Protein AF-A0A940ZFU3-F1 (afdb_monomer)

Nearest PDB structures (foldseek):
  7xcn-assembly1_Q  TM=6.413E-01  e=4.164E-04  Methanosarcina barkeri MS
  7xcn-assembly1_R  TM=6.622E-01  e=8.262E-04  Methanosarcina barkeri MS
  8jbt-assembly1_A  TM=8.402E-01  e=5.779E-02  Chloracidobacterium thermophilum
  8c36-assembly1_C  TM=7.371E-01  e=1.071E-01  Thermus thermophilus HB27
  6kg2-assembly1_B  TM=3.428E-01  e=3.074E+00  Homo sapiens

Solvent-accessible surface area (backbone atoms only — not comparable to full-atom values): 3772 Å² total; per-residue (Å²): 111,71,68,63,48,65,69,43,48,64,64,62,60,68,66,74,68,78,64,80,45,79,45,79,46,61,34,51,60,88,36,78,79,51,68,69,57,51,52,51,52,51,52,42,39,75,74,39,32,45,72,47,74,77,51,60,46,40,72,84,133

Mean predicted aligned error: 4.95 Å

pLDDT: mean 86.74, std 10.77, range [61.34, 97.62]

Secondary structure (DSSP, 8-state):
-HHHHHHHHHHHHTT-PPPS-EEEEEEETT----HHHHHHHHHHHHTT-EEEEEEEEEPP-

Structure (mmCIF, N/CA/C/O backbone):
data_AF-A0A940ZFU3-F1
#
_entry.id   AF-A0A940ZFU3-F1
#
loop_
_atom_site.group_PDB
_atom_site.id
_atom_site.type_symbol
_atom_site.l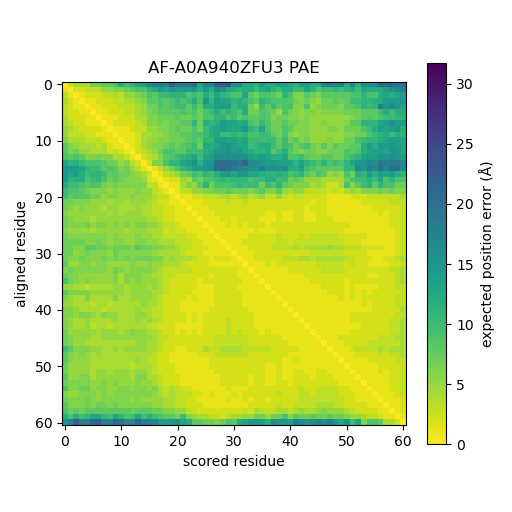abel_atom_id
_atom_site.label_alt_id
_atom_site.label_comp_id
_atom_site.label_asym_id
_atom_site.label_entity_id
_atom_site.label_seq_id
_atom_site.pdbx_PDB_ins_code
_atom_site.Cartn_x
_atom_site.Cartn_y
_atom_site.Cartn_z
_atom_site.occupancy
_atom_site.B_iso_or_equiv
_atom_site.auth_seq_id
_atom_site.auth_comp_id
_atom_site.auth_asym_id
_atom_site.auth_atom_id
_atom_site.pdbx_PDB_model_num
ATOM 1 N N . MET A 1 1 ? 12.560 -5.387 6.876 1.00 61.34 1 MET A N 1
ATOM 2 C CA . MET A 1 1 ? 11.449 -4.409 7.006 1.00 61.34 1 MET A CA 1
ATOM 3 C C . MET A 1 1 ? 10.076 -5.072 6.962 1.00 61.34 1 MET A C 1
ATOM 5 O O . MET A 1 1 ? 9.280 -4.787 7.845 1.00 61.34 1 MET A O 1
ATOM 9 N N . LYS A 1 2 ? 9.797 -5.966 6.001 1.00 63.12 2 LYS A N 1
ATOM 10 C CA . LYS A 1 2 ? 8.501 -6.665 5.886 1.00 63.12 2 LYS A CA 1
ATOM 11 C C . LYS A 1 2 ? 8.079 -7.417 7.163 1.00 63.12 2 LYS A C 1
ATOM 13 O O . LYS A 1 2 ? 6.990 -7.185 7.666 1.00 63.12 2 LYS A O 1
ATOM 18 N N . GLU A 1 3 ? 8.989 -8.182 7.766 1.00 76.25 3 GLU A N 1
ATOM 19 C CA . GLU A 1 3 ? 8.721 -8.912 9.021 1.00 76.25 3 GLU A CA 1
ATOM 20 C C . GLU A 1 3 ? 8.384 -7.992 10.205 1.00 76.25 3 GLU A C 1
ATOM 22 O O . GLU A 1 3 ? 7.526 -8.302 11.027 1.00 76.25 3 GLU A O 1
ATOM 27 N N . SER A 1 4 ? 9.026 -6.822 10.288 1.00 70.38 4 SER A N 1
ATOM 28 C CA . SER A 1 4 ? 8.737 -5.837 11.335 1.00 70.38 4 SER A CA 1
ATOM 29 C C . SER A 1 4 ? 7.316 -5.287 11.214 1.00 70.38 4 SER A C 1
ATOM 31 O O . SER A 1 4 ? 6.681 -5.004 12.222 1.00 70.38 4 SER A O 1
ATOM 33 N N . LEU A 1 5 ? 6.799 -5.158 9.990 1.00 69.31 5 LEU A N 1
ATOM 34 C CA . LEU A 1 5 ? 5.418 -4.751 9.743 1.00 69.31 5 LEU A CA 1
ATOM 35 C C . LEU A 1 5 ? 4.411 -5.832 10.114 1.00 69.31 5 LEU A C 1
ATOM 37 O O . LEU A 1 5 ? 3.377 -5.520 10.701 1.00 69.31 5 LEU A O 1
ATO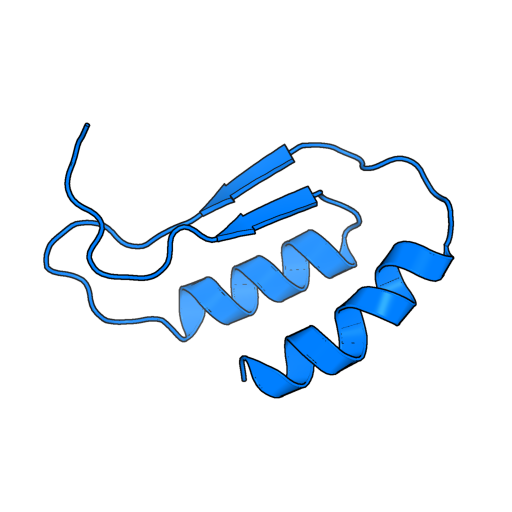M 41 N N . ASP A 1 6 ? 4.715 -7.087 9.793 1.00 76.44 6 ASP A N 1
ATOM 42 C CA . ASP A 1 6 ? 3.861 -8.223 10.144 1.00 76.44 6 ASP A CA 1
ATOM 43 C C . ASP A 1 6 ? 3.692 -8.346 11.666 1.00 76.44 6 ASP A C 1
ATOM 45 O O . ASP A 1 6 ? 2.600 -8.641 12.148 1.00 76.44 6 ASP A O 1
ATOM 49 N N . LEU A 1 7 ? 4.738 -8.019 12.431 1.00 80.69 7 LEU A N 1
ATOM 50 C CA . LEU A 1 7 ? 4.685 -7.944 13.894 1.00 80.69 7 LEU A CA 1
ATOM 51 C C . LEU A 1 7 ? 3.816 -6.791 14.423 1.00 80.69 7 LEU A C 1
ATOM 53 O O . LEU A 1 7 ? 3.205 -6.924 15.484 1.00 80.69 7 LEU A O 1
ATOM 57 N N . LEU A 1 8 ? 3.763 -5.658 13.716 1.00 74.19 8 LEU A N 1
ATOM 58 C CA . LEU A 1 8 ? 3.047 -4.459 14.167 1.00 74.19 8 LEU A CA 1
ATOM 59 C C . LEU A 1 8 ? 1.570 -4.439 13.746 1.00 74.19 8 LEU A C 1
ATOM 61 O O . LEU A 1 8 ? 0.753 -3.859 14.463 1.00 74.19 8 LEU A O 1
ATOM 65 N N . ARG A 1 9 ? 1.194 -5.102 12.641 1.00 73.19 9 ARG A N 1
ATOM 66 C CA . ARG A 1 9 ? -0.202 -5.174 12.154 1.00 73.19 9 ARG A CA 1
ATOM 67 C C . ARG A 1 9 ? -1.224 -5.565 13.230 1.00 73.19 9 ARG A C 1
ATOM 69 O O . ARG A 1 9 ? -2.187 -4.817 13.401 1.00 73.19 9 ARG A O 1
ATOM 76 N N . PRO A 1 10 ? -1.012 -6.628 14.032 1.00 77.88 10 PRO A N 1
ATOM 77 C CA . PRO A 1 10 ? -1.967 -7.015 15.068 1.00 77.88 10 PRO A CA 1
ATOM 78 C C . PRO A 1 10 ? -2.153 -5.943 16.147 1.00 77.88 10 PRO A C 1
ATOM 80 O O . PRO A 1 10 ? -3.184 -5.903 16.811 1.00 77.88 10 PRO A O 1
ATOM 83 N N . ILE A 1 11 ? -1.153 -5.085 16.369 1.00 78.50 11 ILE A N 1
ATOM 84 C CA . ILE A 1 11 ? -1.224 -3.998 17.352 1.00 78.50 11 ILE A CA 1
ATOM 85 C C . ILE A 1 11 ? -2.091 -2.859 16.810 1.00 78.50 11 ILE A C 1
ATOM 87 O O . ILE A 1 11 ? -2.904 -2.313 17.553 1.00 78.50 11 ILE A O 1
ATOM 91 N N . PHE A 1 12 ? -1.968 -2.540 15.519 1.00 69.69 12 PHE A N 1
ATOM 92 C CA . PHE A 1 12 ? -2.809 -1.532 14.872 1.00 69.69 12 PHE A CA 1
ATOM 93 C C . PHE A 1 12 ? -4.284 -1.963 14.830 1.00 69.69 12 PHE A C 1
ATOM 95 O O . PHE A 1 12 ? -5.166 -1.177 15.182 1.00 69.69 12 PHE A O 1
ATOM 102 N N . GLU A 1 13 ? -4.551 -3.230 14.506 1.00 71.12 13 GLU A N 1
ATOM 103 C CA . GLU A 1 13 ? -5.911 -3.790 14.418 1.00 71.12 13 GLU A CA 1
ATOM 104 C C . GLU A 1 13 ? -6.610 -3.916 15.783 1.00 71.12 13 GLU A C 1
ATOM 106 O O . GLU A 1 13 ? -7.829 -3.768 15.881 1.00 71.12 13 GLU A O 1
ATOM 111 N N . LYS A 1 14 ? -5.850 -4.115 16.870 1.00 70.19 14 LYS A N 1
ATOM 112 C CA . LYS A 1 14 ? -6.385 -4.241 18.241 1.00 70.19 14 LYS A CA 1
ATOM 113 C C . LYS A 1 14 ? -7.102 -3.002 18.767 1.00 70.19 14 LYS A C 1
ATOM 115 O O . LYS A 1 14 ? -7.810 -3.103 19.765 1.00 70.19 14 LYS A O 1
ATOM 120 N N . THR A 1 15 ? -6.925 -1.844 18.137 1.00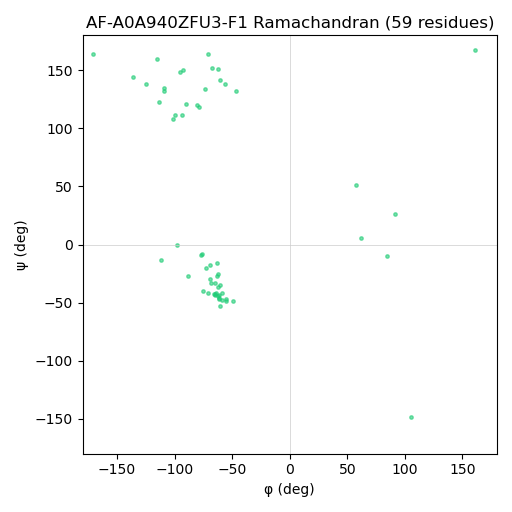 67.69 15 THR A N 1
ATOM 121 C CA . THR A 1 15 ? -7.601 -0.613 18.565 1.00 67.69 15 THR A CA 1
ATOM 122 C C . THR A 1 15 ? -9.110 -0.645 18.309 1.00 67.69 15 THR A C 1
ATOM 124 O O . THR A 1 15 ? -9.830 0.147 18.913 1.00 67.69 15 THR A O 1
ATOM 127 N N . GLY A 1 16 ? -9.604 -1.543 17.440 1.00 65.00 16 GLY A N 1
ATOM 128 C CA . GLY A 1 16 ? -11.028 -1.649 17.091 1.00 65.00 16 GLY A CA 1
ATOM 129 C C . GLY A 1 16 ? -11.600 -0.390 16.427 1.00 65.00 16 GLY A C 1
ATOM 130 O O . GLY A 1 16 ? -12.806 -0.306 16.198 1.00 65.00 16 GLY A O 1
ATOM 131 N N . ALA A 1 17 ? -10.749 0.595 16.132 1.00 71.00 17 ALA A N 1
ATOM 132 C CA . ALA A 1 17 ? -11.143 1.829 15.489 1.00 71.00 17 ALA A CA 1
ATOM 133 C C . ALA A 1 17 ? -11.432 1.553 14.005 1.00 71.00 17 ALA A C 1
ATOM 135 O O . ALA A 1 17 ? -10.637 0.876 13.346 1.00 71.00 17 ALA A O 1
ATOM 136 N N . PRO A 1 18 ? -12.545 2.069 13.457 1.00 73.62 18 PRO A N 1
ATOM 137 C CA . PRO A 1 18 ? -12.809 1.957 12.033 1.00 73.62 18 PRO A CA 1
ATOM 138 C C . PRO A 1 18 ? -11.693 2.640 11.239 1.00 73.62 18 PRO A C 1
ATOM 140 O O . PRO A 1 18 ? -11.183 3.695 11.627 1.00 73.62 18 PRO A O 1
ATOM 143 N N . SER A 1 19 ? -11.324 2.023 10.118 1.00 81.56 19 SER A N 1
ATOM 144 C CA . SER A 1 19 ? -10.319 2.569 9.208 1.00 81.56 19 SER A CA 1
ATOM 145 C C . SER A 1 19 ? -10.708 3.972 8.738 1.00 81.56 19 SER A C 1
ATOM 147 O O . SER A 1 19 ? -11.867 4.227 8.403 1.00 81.56 19 SER A O 1
ATOM 149 N N . LYS A 1 20 ? -9.733 4.885 8.678 1.00 87.88 20 LYS A N 1
ATOM 150 C CA . LYS A 1 20 ? -9.932 6.266 8.198 1.00 87.88 20 LYS A CA 1
ATOM 151 C C . LYS A 1 20 ? -10.026 6.369 6.674 1.00 87.88 20 LYS A C 1
ATOM 153 O O . LYS A 1 20 ? -10.330 7.440 6.156 1.00 87.88 20 LYS A O 1
ATOM 158 N N . GLY A 1 21 ? -9.734 5.288 5.955 1.00 93.38 21 GLY A N 1
ATOM 159 C CA . GLY A 1 21 ? -9.727 5.254 4.498 1.00 93.38 21 GLY A CA 1
ATOM 160 C C . GLY A 1 21 ? -8.926 4.075 3.959 1.00 93.38 21 GLY A C 1
ATOM 161 O O . GLY A 1 21 ? -8.179 3.424 4.689 1.00 93.38 21 GLY A O 1
ATOM 162 N N . THR A 1 22 ? -9.081 3.810 2.663 1.00 95.25 22 THR A N 1
ATOM 163 C CA . THR A 1 22 ? -8.358 2.740 1.963 1.00 95.25 22 THR A CA 1
ATOM 164 C C . THR A 1 22 ? -7.322 3.341 1.023 1.00 95.25 22 THR A C 1
ATOM 166 O O . THR A 1 22 ? -7.625 4.281 0.292 1.00 95.25 22 THR A O 1
ATOM 169 N N . VAL A 1 23 ? -6.110 2.788 1.034 1.00 96.56 23 VAL A N 1
ATOM 170 C CA . VAL A 1 23 ? -5.016 3.151 0.127 1.00 96.56 23 VAL A CA 1
ATOM 171 C C . VAL A 1 23 ? -4.519 1.901 -0.582 1.00 96.56 23 VAL A C 1
ATOM 173 O O . VAL A 1 23 ? -4.337 0.858 0.043 1.00 96.56 23 VAL A O 1
ATOM 176 N N . VAL A 1 24 ? -4.257 2.029 -1.880 1.00 96.62 24 VAL A N 1
ATOM 177 C CA . VAL A 1 24 ? -3.523 1.039 -2.671 1.00 96.62 24 VAL A CA 1
ATOM 178 C C . VAL A 1 24 ? -2.158 1.635 -3.002 1.00 96.62 24 VAL A C 1
ATOM 180 O O . VAL A 1 24 ? -2.080 2.796 -3.403 1.00 96.62 24 VAL A O 1
ATOM 183 N N . ILE A 1 25 ? -1.086 0.875 -2.798 1.00 96.44 25 ILE A N 1
ATOM 184 C CA . ILE A 1 25 ? 0.290 1.311 -3.055 1.00 96.44 25 ILE A CA 1
ATOM 185 C C . ILE A 1 25 ? 1.068 0.202 -3.766 1.00 96.44 25 ILE A C 1
ATOM 187 O O . ILE A 1 25 ? 0.861 -0.973 -3.496 1.00 96.44 25 ILE A O 1
ATOM 191 N N . GLY A 1 26 ? 1.965 0.572 -4.669 1.00 96.06 26 GLY A N 1
ATO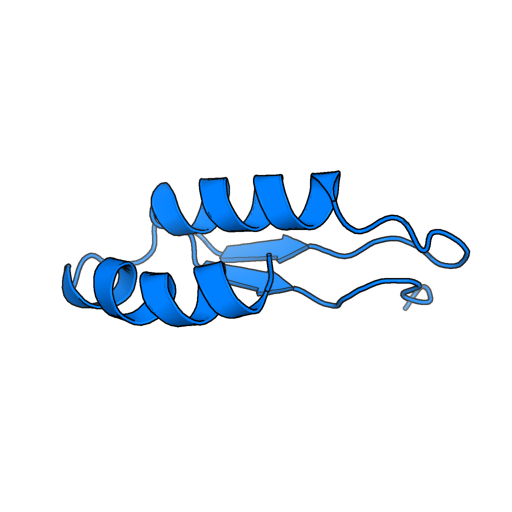M 192 C CA . GLY A 1 26 ? 2.857 -0.327 -5.401 1.00 96.06 26 GLY A CA 1
ATOM 193 C C . GLY A 1 26 ? 3.874 0.504 -6.176 1.00 96.06 26 GLY A C 1
ATOM 194 O O . GLY A 1 26 ? 3.671 1.713 -6.327 1.00 96.06 26 GLY A O 1
ATOM 195 N N . THR A 1 27 ? 4.963 -0.102 -6.641 1.00 96.94 27 THR A N 1
ATOM 196 C CA . THR A 1 27 ? 5.827 0.554 -7.636 1.00 96.94 27 THR A CA 1
ATOM 197 C C . THR A 1 27 ? 5.406 0.162 -9.046 1.00 96.94 27 THR A C 1
ATOM 199 O O . THR A 1 27 ? 4.845 -0.910 -9.269 1.00 96.94 27 THR A O 1
ATOM 202 N N . VAL A 1 28 ? 5.631 1.072 -9.990 1.00 97.06 28 VAL A N 1
ATOM 20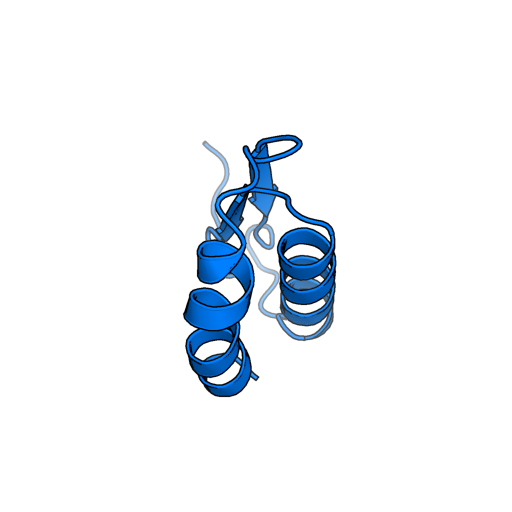3 C CA . VAL A 1 28 ? 5.319 0.858 -11.406 1.00 97.06 28 VAL A CA 1
ATOM 204 C C . VAL A 1 28 ? 6.276 -0.155 -12.036 1.00 97.06 28 VAL A C 1
ATOM 206 O O . VAL A 1 28 ? 7.346 -0.429 -11.490 1.00 97.06 28 VAL A O 1
ATOM 209 N N . GLU A 1 29 ? 5.892 -0.679 -13.197 1.00 97.62 29 GLU A N 1
ATOM 210 C CA . GLU A 1 29 ? 6.740 -1.525 -14.038 1.00 97.62 29 GLU A CA 1
ATOM 211 C C . GLU A 1 29 ? 8.147 -0.925 -14.215 1.00 97.62 29 GLU A C 1
ATOM 213 O O . GLU A 1 29 ? 8.315 0.263 -14.509 1.00 97.62 29 GLU A O 1
ATOM 218 N N . GLY A 1 30 ? 9.165 -1.759 -14.013 1.00 96.69 30 GLY A N 1
ATOM 219 C CA . GLY A 1 30 ? 10.581 -1.410 -14.085 1.00 96.69 30 GLY A CA 1
ATOM 220 C C . GLY A 1 30 ? 11.172 -0.815 -12.803 1.00 96.69 30 GLY A C 1
ATOM 221 O O . GLY A 1 30 ? 12.396 -0.693 -12.713 1.00 96.69 30 GLY A O 1
ATOM 222 N N . ASP A 1 31 ? 10.360 -0.470 -11.797 1.00 96.62 31 ASP A N 1
ATOM 223 C CA . ASP A 1 31 ? 10.852 0.023 -10.509 1.00 96.62 31 ASP A CA 1
ATOM 224 C C . ASP A 1 31 ? 10.854 -1.078 -9.441 1.00 96.62 31 ASP A C 1
ATOM 226 O O . ASP A 1 31 ? 9.810 -1.516 -8.957 1.00 96.62 31 ASP A O 1
ATOM 230 N N . VAL A 1 32 ? 12.052 -1.494 -9.027 1.00 95.12 32 VAL A N 1
ATOM 231 C CA . VAL A 1 32 ? 12.269 -2.536 -8.008 1.00 95.12 32 VAL A CA 1
ATOM 232 C C . VAL A 1 32 ? 12.553 -1.974 -6.610 1.00 95.12 32 VAL A C 1
ATOM 234 O O . VAL A 1 32 ? 12.777 -2.740 -5.671 1.00 95.12 32 VAL A O 1
ATOM 237 N N . HIS A 1 33 ? 12.585 -0.649 -6.446 1.00 96.00 33 HIS A N 1
ATOM 238 C CA . HIS A 1 33 ? 12.942 -0.024 -5.174 1.00 96.00 33 HIS A CA 1
ATOM 239 C C . HIS A 1 33 ? 11.762 -0.051 -4.195 1.00 96.00 33 HIS A C 1
ATOM 241 O O . HIS A 1 33 ? 10.731 0.576 -4.412 1.00 96.00 33 HIS A O 1
ATOM 247 N N . ASP A 1 34 ? 11.922 -0.716 -3.050 1.00 94.81 34 ASP A N 1
ATOM 248 C CA . ASP A 1 34 ? 10.819 -0.933 -2.105 1.00 94.81 34 ASP A CA 1
ATOM 249 C C . ASP A 1 34 ? 10.960 -0.180 -0.772 1.00 94.81 34 ASP A C 1
ATOM 251 O O . ASP A 1 34 ? 9.988 -0.072 -0.027 1.00 94.81 34 ASP A O 1
ATOM 255 N N . VAL A 1 35 ? 12.137 0.370 -0.455 1.00 93.94 35 VAL A N 1
ATOM 256 C CA . VAL A 1 35 ? 12.420 0.960 0.868 1.00 93.94 35 VAL A CA 1
ATOM 257 C C . VAL A 1 35 ? 11.478 2.124 1.179 1.00 93.94 35 VAL A C 1
ATOM 259 O O . VAL A 1 35 ? 10.803 2.114 2.209 1.00 93.94 35 VAL A O 1
ATOM 262 N N . GLY A 1 36 ? 11.391 3.109 0.279 1.00 94.75 36 GLY A N 1
ATOM 263 C CA . GLY A 1 36 ? 10.509 4.266 0.455 1.00 94.75 36 GLY A CA 1
ATOM 264 C C . GLY A 1 36 ? 9.035 3.862 0.506 1.00 94.75 36 GLY A C 1
ATOM 265 O O . GLY A 1 36 ? 8.310 4.275 1.411 1.00 94.75 36 GLY A O 1
ATOM 266 N N . LYS A 1 37 ? 8.619 2.972 -0.405 1.00 94.94 37 LYS A N 1
ATOM 267 C CA . LYS A 1 37 ? 7.269 2.395 -0.446 1.00 94.94 37 LYS A CA 1
ATOM 268 C C . LYS A 1 37 ? 6.896 1.733 0.883 1.00 94.94 37 LYS A C 1
ATOM 270 O O . LYS A 1 37 ? 5.827 2.002 1.427 1.00 94.94 37 LYS A O 1
ATOM 275 N N . ASN A 1 38 ? 7.777 0.891 1.424 1.00 92.44 38 ASN A N 1
ATOM 276 C CA . ASN A 1 38 ? 7.544 0.160 2.667 1.00 92.44 38 ASN A CA 1
ATOM 277 C C . ASN A 1 38 ? 7.425 1.116 3.860 1.00 92.44 38 ASN A C 1
ATOM 279 O O . ASN A 1 38 ? 6.508 0.947 4.660 1.00 92.44 38 ASN A O 1
ATOM 283 N N . ILE A 1 39 ? 8.287 2.139 3.958 1.00 93.06 39 ILE A N 1
ATOM 284 C CA . ILE A 1 39 ? 8.205 3.172 5.007 1.00 93.06 39 ILE A CA 1
ATOM 285 C C . ILE A 1 39 ? 6.853 3.895 4.949 1.00 93.06 39 ILE A C 1
ATOM 287 O O . ILE A 1 39 ? 6.176 4.011 5.972 1.00 93.06 39 ILE A O 1
ATOM 291 N N . VAL A 1 40 ? 6.431 4.328 3.756 1.00 94.69 40 VAL A N 1
ATOM 292 C CA . VAL A 1 40 ? 5.135 4.996 3.553 1.00 94.69 40 VAL A CA 1
ATOM 293 C C . VAL A 1 40 ? 3.975 4.075 3.938 1.00 94.69 40 VAL A C 1
ATOM 295 O O . VAL A 1 40 ? 3.073 4.502 4.659 1.00 94.69 40 VAL A O 1
ATOM 298 N N . ALA A 1 41 ? 4.015 2.799 3.545 1.00 93.25 41 ALA A N 1
ATOM 299 C CA . ALA A 1 41 ? 3.003 1.821 3.933 1.00 93.25 41 ALA A CA 1
ATOM 300 C C . ALA A 1 41 ? 2.905 1.663 5.465 1.00 93.25 41 ALA A C 1
ATOM 302 O O . ALA A 1 41 ? 1.792 1.642 5.993 1.00 93.25 41 ALA A O 1
ATOM 303 N N . MET A 1 42 ? 4.036 1.634 6.192 1.00 89.25 42 MET A N 1
ATOM 304 C CA . MET A 1 42 ? 4.023 1.586 7.667 1.00 89.25 42 MET A CA 1
ATOM 305 C C . MET A 1 42 ? 3.349 2.814 8.268 1.00 89.25 42 MET A C 1
ATOM 307 O O . MET A 1 42 ? 2.539 2.693 9.185 1.00 89.25 42 MET A O 1
ATOM 311 N N . MET A 1 43 ? 3.702 3.999 7.765 1.00 90.50 43 MET A N 1
ATOM 312 C CA . MET A 1 43 ? 3.181 5.266 8.273 1.00 90.50 43 MET A CA 1
ATOM 313 C C . MET A 1 43 ? 1.669 5.368 8.061 1.00 90.50 43 MET A C 1
ATOM 315 O O . MET A 1 43 ? 0.952 5.782 8.969 1.00 90.50 43 MET A O 1
ATOM 319 N N . LEU A 1 44 ? 1.173 4.942 6.896 1.00 92.25 44 LEU A N 1
ATOM 320 C CA . LEU A 1 44 ? -0.256 4.935 6.582 1.00 92.25 44 LEU A CA 1
ATOM 321 C C . LEU A 1 44 ? -1.035 3.946 7.461 1.00 92.25 44 LEU A C 1
ATOM 323 O O . LEU A 1 44 ? -2.086 4.303 7.995 1.00 92.25 44 LEU A O 1
ATOM 327 N N . GLN A 1 45 ? -0.500 2.742 7.680 1.00 87.56 45 GLN A N 1
ATOM 328 C CA . GLN A 1 45 ? -1.095 1.776 8.613 1.00 87.56 45 GLN A CA 1
ATOM 329 C C . GLN A 1 45 ? -1.128 2.334 10.043 1.00 87.56 45 GLN A C 1
ATOM 331 O O . GLN A 1 45 ? -2.177 2.322 10.685 1.00 87.56 45 GLN A O 1
ATOM 336 N N . GLY A 1 46 ? -0.018 2.911 10.519 1.00 84.88 46 GLY A N 1
ATOM 337 C CA . GLY A 1 46 ? 0.059 3.548 11.837 1.00 84.88 46 GLY A CA 1
ATOM 338 C C . GLY A 1 46 ? -0.859 4.766 11.996 1.00 84.88 46 GLY A C 1
ATOM 339 O O . GLY A 1 46 ? -1.322 5.050 13.098 1.00 84.88 46 GLY A O 1
ATOM 340 N N . ALA A 1 47 ? -1.184 5.458 10.902 1.00 89.00 47 ALA A N 1
ATOM 341 C CA . ALA A 1 47 ? -2.161 6.546 10.887 1.00 89.00 47 ALA A CA 1
ATOM 342 C C . ALA A 1 47 ? -3.626 6.060 10.934 1.00 89.00 47 ALA A C 1
ATOM 344 O O . ALA A 1 47 ? -4.534 6.883 11.129 1.00 89.00 47 ALA A O 1
ATOM 345 N N . GLY A 1 48 ? -3.860 4.749 10.808 1.00 86.62 48 GLY A N 1
ATOM 346 C CA . GLY A 1 48 ? -5.177 4.114 10.854 1.00 86.62 48 GLY A CA 1
ATOM 347 C C . GLY A 1 48 ? -5.847 3.958 9.488 1.00 86.62 48 GLY A C 1
ATOM 348 O O . GLY A 1 48 ? -7.076 3.963 9.423 1.00 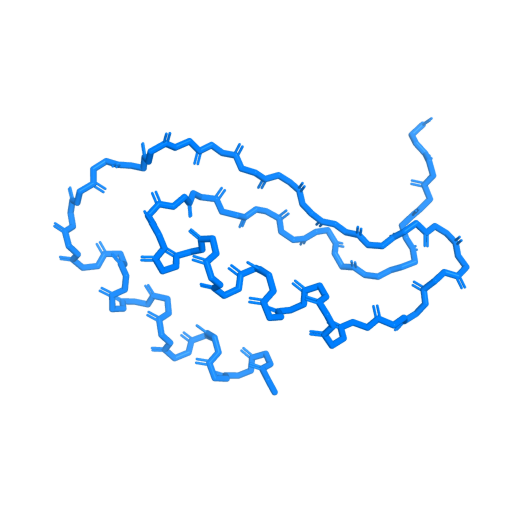86.62 48 GLY A O 1
ATOM 349 N N . LEU A 1 49 ? -5.072 3.880 8.400 1.00 90.94 49 LEU A N 1
ATOM 350 C CA . LEU A 1 49 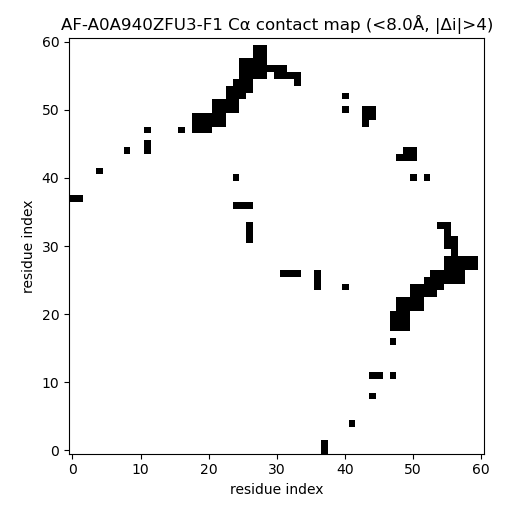? -5.586 3.548 7.069 1.00 90.94 49 LEU A CA 1
ATOM 351 C C . LEU A 1 49 ? -5.430 2.054 6.774 1.00 90.94 49 LEU A C 1
ATOM 353 O O . LEU A 1 49 ? -4.454 1.417 7.173 1.00 90.94 49 LEU A O 1
ATOM 357 N N . THR A 1 50 ? -6.363 1.515 5.995 1.00 90.94 50 THR A N 1
ATOM 358 C CA . THR A 1 50 ? -6.239 0.181 5.399 1.00 90.94 50 THR A CA 1
ATOM 359 C C . THR A 1 50 ? -5.354 0.287 4.163 1.00 90.94 50 THR A C 1
ATOM 361 O O . THR A 1 50 ? -5.678 1.031 3.238 1.00 90.94 50 THR A O 1
ATOM 364 N N . VAL A 1 51 ? -4.234 -0.436 4.142 1.00 92.31 51 VAL A N 1
ATOM 365 C CA . VAL A 1 51 ? -3.251 -0.372 3.050 1.00 92.31 51 VAL A CA 1
ATOM 366 C C . VAL A 1 51 ? -3.204 -1.700 2.303 1.00 92.31 51 VAL A C 1
ATOM 368 O O . VAL A 1 51 ? -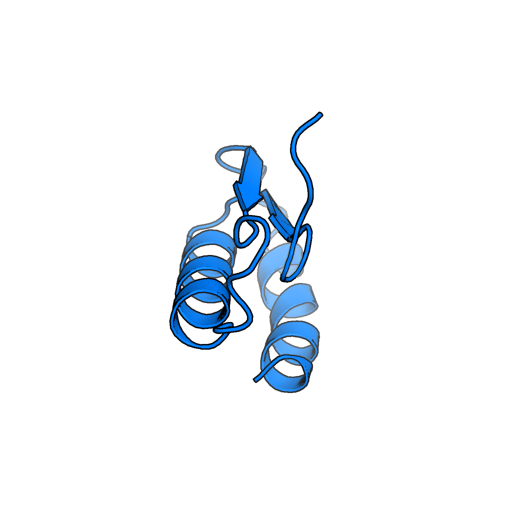2.896 -2.732 2.896 1.00 92.31 51 VAL A O 1
ATOM 371 N N . HIS A 1 52 ? -3.444 -1.651 0.995 1.00 94.56 52 HIS A N 1
ATOM 372 C CA . HIS A 1 52 ? -3.230 -2.751 0.059 1.00 94.56 52 HIS A CA 1
ATOM 373 C C . HIS A 1 52 ? -1.929 -2.508 -0.708 1.00 94.56 52 HIS A C 1
ATOM 375 O O . HIS A 1 52 ? -1.851 -1.613 -1.546 1.00 94.56 52 HIS A O 1
ATOM 381 N N . ASP A 1 53 ? -0.898 -3.288 -0.397 1.00 94.56 53 ASP A N 1
ATOM 382 C CA . ASP A 1 53 ? 0.402 -3.220 -1.066 1.00 94.56 53 ASP A CA 1
ATOM 383 C C . ASP A 1 53 ? 0.440 -4.229 -2.219 1.00 94.56 53 A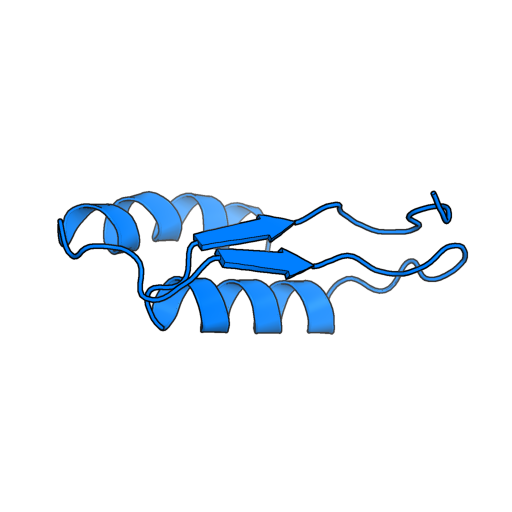SP A C 1
ATOM 385 O O . ASP A 1 53 ? 0.421 -5.438 -1.987 1.00 94.56 53 ASP A O 1
ATOM 389 N N . LEU A 1 54 ? 0.464 -3.726 -3.452 1.00 95.81 54 LEU A N 1
ATOM 390 C CA . LEU A 1 54 ? 0.539 -4.528 -4.673 1.00 95.81 54 LEU A CA 1
ATOM 391 C C . LEU A 1 54 ? 1.930 -5.140 -4.870 1.00 95.81 54 LEU A C 1
ATOM 393 O O . LEU A 1 54 ? 2.054 -6.140 -5.569 1.00 95.81 54 LEU A O 1
ATOM 397 N N . GLY A 1 55 ? 2.959 -4.589 -4.220 1.00 94.31 55 GLY A N 1
ATOM 398 C CA . GLY A 1 55 ? 4.341 -5.035 -4.343 1.00 94.31 55 GLY A CA 1
ATOM 399 C C . GLY A 1 55 ? 5.198 -4.093 -5.179 1.00 94.31 55 GLY A C 1
ATOM 400 O O . GLY A 1 55 ? 5.024 -2.871 -5.138 1.00 94.31 55 GLY A O 1
ATOM 401 N N . ILE A 1 56 ? 6.176 -4.678 -5.864 1.00 96.62 56 ILE A N 1
ATOM 402 C CA . ILE A 1 56 ? 7.073 -3.966 -6.771 1.00 96.62 56 ILE A CA 1
ATOM 403 C C . ILE A 1 56 ? 6.884 -4.450 -8.202 1.00 96.62 56 ILE A C 1
ATOM 405 O O . ILE A 1 56 ? 6.413 -5.571 -8.387 1.00 96.62 56 ILE A O 1
ATOM 409 N N . ASP A 1 57 ? 7.299 -3.631 -9.168 1.00 96.50 57 ASP A N 1
ATOM 410 C CA . ASP A 1 57 ? 7.307 -3.975 -10.593 1.00 96.50 57 ASP A CA 1
ATOM 411 C C . ASP A 1 57 ? 5.910 -4.360 -11.114 1.00 96.50 57 ASP A C 1
ATOM 413 O O . ASP A 1 57 ? 5.689 -5.432 -11.677 1.00 96.50 57 ASP A O 1
ATOM 417 N N . ILE A 1 58 ? 4.923 -3.500 -10.842 1.00 97.62 58 ILE A N 1
ATOM 418 C CA . ILE A 1 58 ? 3.520 -3.778 -11.161 1.00 97.62 58 ILE A CA 1
ATOM 419 C C . ILE A 1 58 ? 3.179 -3.270 -12.569 1.00 97.62 58 ILE A C 1
ATOM 421 O O . ILE A 1 58 ? 3.285 -2.061 -12.813 1.00 97.62 58 ILE A O 1
ATOM 425 N N . PRO A 1 59 ? 2.724 -4.150 -13.483 1.00 95.75 59 PRO A N 1
ATOM 426 C CA . PRO A 1 59 ? 2.321 -3.747 -14.824 1.00 95.75 59 PRO A CA 1
ATOM 427 C C . PRO A 1 59 ? 1.046 -2.887 -14.797 1.00 95.75 59 PRO A C 1
ATOM 429 O O . PRO A 1 59 ? 0.212 -3.039 -13.895 1.00 95.75 59 PRO A O 1
ATOM 432 N N . PRO A 1 60 ? 0.861 -1.989 -15.782 1.00 91.06 60 PRO A N 1
ATOM 433 C CA . PRO A 1 60 ? -0.384 -1.248 -15.940 1.00 91.06 60 PRO A CA 1
ATOM 434 C C . PRO A 1 60 ? -1.564 -2.192 -16.230 1.00 91.06 60 PRO A C 1
ATOM 436 O O . PRO A 1 60 ? -1.387 -3.271 -16.798 1.00 91.06 60 PRO A O 1
ATOM 439 N N . ALA A 1 61 ? -2.761 -1.769 -15.816 1.00 78.56 61 ALA A N 1
ATOM 440 C CA . ALA A 1 61 ? -4.014 -2.492 -16.042 1.00 78.56 61 ALA A CA 1
ATOM 441 C C . ALA A 1 61 ? -4.480 -2.439 -17.505 1.00 78.56 61 ALA A C 1
ATOM 443 O O . ALA A 1 61 ? -4.252 -1.394 -18.160 1.00 78.56 61 ALA A O 1
#

Foldseek 3Di:
DVVVLVVCLVVLVVVVDAAPEEEEDEEEAPDQDCPVVVVVQSVNSVVRHHYHYPYYRDYDD

Sequence (61 aa):
MKESLDLLRPIFEKTGAPSKGTVVIGTVEGDVHDVGKNIVAMMLQGAGLTVHDLGIDIPPA

Radius of gyration: 12.39 Å; Cα contacts (8 Å, |Δi|>4): 77; chains: 1; bounding box: 26×16×35 Å